Protein AF-A0A3B9K4T3-F1 (afdb_monomer)

Radius of gyration: 18.64 Å; Cα contacts (8 Å, |Δi|>4): 23; chains: 1; bounding box: 40×25×47 Å

Structure (mmCIF, N/CA/C/O backbone):
data_AF-A0A3B9K4T3-F1
#
_entry.id   AF-A0A3B9K4T3-F1
#
loop_
_atom_site.group_PDB
_atom_site.id
_atom_site.type_symbol
_atom_site.label_atom_id
_atom_site.label_alt_id
_atom_site.label_comp_id
_atom_site.label_asym_id
_atom_site.label_entity_id
_atom_site.label_seq_id
_atom_site.pdbx_PDB_ins_code
_atom_site.Cartn_x
_atom_site.Cartn_y
_atom_site.Cartn_z
_atom_site.occupancy
_atom_site.B_iso_or_equiv
_atom_site.auth_seq_id
_atom_site.auth_comp_id
_atom_site.auth_asym_id
_atom_site.auth_atom_id
_atom_site.pdbx_PDB_model_num
ATOM 1 N N . MET A 1 1 ? 13.220 -0.154 -32.959 1.00 57.66 1 MET A N 1
ATOM 2 C CA . MET A 1 1 ? 12.272 -1.280 -32.767 1.00 57.66 1 MET A CA 1
ATOM 3 C C . MET A 1 1 ? 12.369 -1.971 -31.401 1.00 57.66 1 MET A C 1
ATOM 5 O O . MET A 1 1 ? 11.324 -2.269 -30.847 1.00 57.66 1 MET A O 1
ATOM 9 N N . ARG A 1 2 ? 13.552 -2.189 -30.792 1.00 64.19 2 ARG A N 1
ATOM 10 C CA . ARG A 1 2 ? 13.654 -2.897 -29.487 1.00 64.19 2 ARG A CA 1
ATOM 11 C C . ARG A 1 2 ? 13.014 -2.173 -28.286 1.00 64.19 2 ARG A C 1
ATOM 13 O O . ARG A 1 2 ? 12.433 -2.825 -27.431 1.00 64.19 2 ARG A O 1
ATOM 20 N N . ARG A 1 3 ? 13.069 -0.834 -28.232 1.00 69.38 3 ARG A N 1
ATOM 21 C CA . ARG A 1 3 ? 12.475 -0.046 -27.128 1.00 69.38 3 ARG A CA 1
ATOM 22 C C . ARG A 1 3 ? 10.944 -0.095 -27.116 1.00 69.38 3 ARG A C 1
ATOM 24 O O . ARG A 1 3 ? 10.347 -0.131 -26.050 1.00 69.38 3 ARG A O 1
ATOM 31 N N . THR A 1 4 ? 10.323 -0.158 -28.293 1.00 74.81 4 THR A N 1
ATOM 32 C CA . THR A 1 4 ? 8.863 -0.202 -28.447 1.00 74.81 4 THR A CA 1
ATOM 33 C C . THR A 1 4 ? 8.268 -1.486 -27.865 1.00 74.81 4 THR A C 1
ATOM 35 O O . THR A 1 4 ? 7.218 -1.430 -27.240 1.00 74.81 4 THR A O 1
ATOM 38 N N . GLY A 1 5 ? 8.966 -2.623 -27.986 1.00 79.88 5 GLY A N 1
ATOM 39 C CA . GLY A 1 5 ? 8.521 -3.896 -27.403 1.00 79.88 5 GLY A CA 1
ATOM 40 C C . GLY A 1 5 ? 8.511 -3.897 -25.871 1.00 79.88 5 GLY A C 1
ATOM 41 O O . GLY A 1 5 ? 7.573 -4.401 -25.266 1.00 79.88 5 GLY A O 1
ATOM 42 N N . ILE A 1 6 ? 9.505 -3.264 -25.239 1.00 86.31 6 ILE A N 1
ATOM 43 C CA . ILE A 1 6 ? 9.586 -3.152 -23.770 1.00 86.31 6 ILE A CA 1
ATOM 44 C C . ILE A 1 6 ? 8.423 -2.312 -23.229 1.00 86.31 6 ILE A C 1
ATOM 46 O O . ILE A 1 6 ? 7.790 -2.685 -22.243 1.00 86.31 6 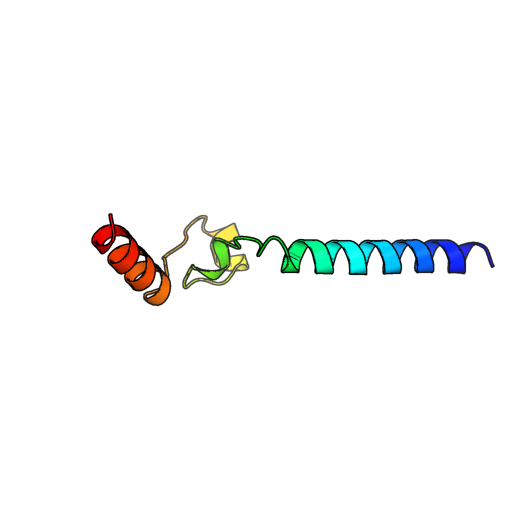ILE A O 1
ATOM 50 N N . ILE A 1 7 ? 8.106 -1.204 -23.905 1.00 88.00 7 ILE A N 1
ATOM 51 C CA . ILE A 1 7 ? 6.982 -0.329 -23.540 1.00 88.00 7 ILE A CA 1
ATOM 52 C C . ILE A 1 7 ? 5.656 -1.094 -23.637 1.00 88.00 7 ILE A C 1
ATOM 54 O O . ILE A 1 7 ? 4.805 -0.975 -22.759 1.00 88.00 7 ILE A O 1
ATOM 58 N N . LEU A 1 8 ? 5.500 -1.920 -24.672 1.00 89.12 8 LEU A N 1
ATOM 59 C CA . LEU A 1 8 ? 4.293 -2.716 -24.891 1.00 89.12 8 LEU A CA 1
ATOM 60 C C . LEU A 1 8 ? 4.093 -3.768 -23.790 1.00 89.12 8 LEU A C 1
ATOM 62 O O . LEU A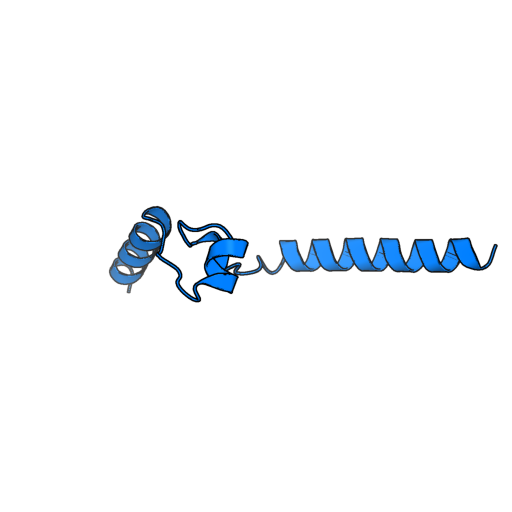 1 8 ? 2.989 -3.912 -23.273 1.00 89.12 8 LEU A O 1
ATOM 66 N N . ILE A 1 9 ? 5.168 -4.441 -23.375 1.00 89.50 9 ILE A N 1
ATOM 67 C CA . ILE A 1 9 ? 5.137 -5.416 -22.273 1.00 89.50 9 ILE A CA 1
ATOM 68 C C . ILE A 1 9 ? 4.782 -4.731 -20.945 1.00 89.50 9 ILE A C 1
ATOM 70 O O . ILE A 1 9 ? 3.947 -5.241 -20.198 1.00 89.50 9 ILE A O 1
ATOM 74 N N . LEU A 1 10 ? 5.360 -3.557 -20.669 1.00 89.94 10 LEU A N 1
ATOM 75 C CA . LEU A 1 10 ? 5.040 -2.771 -19.473 1.00 89.94 10 LEU A CA 1
ATOM 76 C C . LEU A 1 10 ? 3.564 -2.358 -19.437 1.00 89.94 10 LEU A C 1
ATOM 78 O O . LEU A 1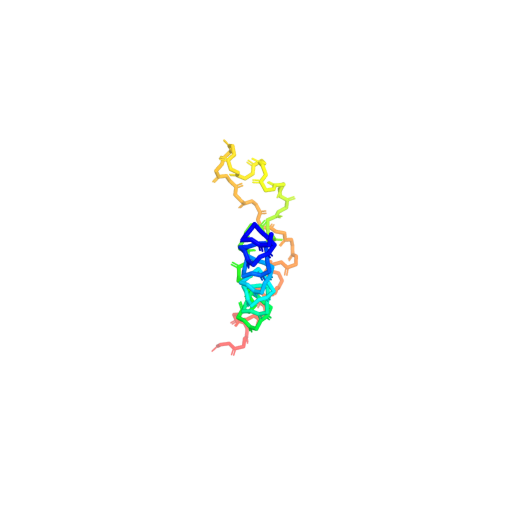 10 ? 2.919 -2.497 -18.400 1.00 89.94 10 LEU A O 1
ATOM 82 N N . LEU A 1 11 ? 3.017 -1.897 -20.565 1.00 89.38 11 LEU A N 1
ATOM 83 C CA . LEU A 1 11 ? 1.607 -1.513 -20.664 1.00 89.38 11 LEU A CA 1
ATOM 84 C C . LEU A 1 11 ? 0.672 -2.700 -20.417 1.00 89.38 11 LEU A C 1
ATOM 86 O O . LEU A 1 11 ? -0.275 -2.577 -19.642 1.00 89.38 11 LEU A O 1
ATOM 90 N N . VAL A 1 12 ? 0.955 -3.857 -21.018 1.00 91.31 12 VAL A N 1
ATOM 91 C CA . VAL A 1 12 ? 0.148 -5.072 -20.819 1.00 91.31 12 VAL A CA 1
ATOM 92 C C . VAL A 1 12 ? 0.192 -5.529 -19.357 1.00 91.31 12 VAL A C 1
ATOM 94 O O . VAL A 1 12 ? -0.857 -5.814 -18.778 1.00 91.31 12 VAL A O 1
ATOM 97 N N . GLY A 1 13 ? 1.368 -5.527 -18.722 1.00 88.00 13 GLY A N 1
ATOM 98 C CA . GLY A 1 13 ? 1.498 -5.859 -17.300 1.00 88.00 13 GLY A CA 1
ATOM 99 C C . GLY A 1 13 ? 0.710 -4.913 -16.386 1.00 88.00 13 GLY A C 1
ATOM 100 O O . GLY A 1 13 ? 0.070 -5.358 -15.434 1.00 88.00 13 GLY A O 1
ATOM 101 N N . LEU A 1 14 ? 0.692 -3.617 -16.709 1.00 86.81 14 LEU A N 1
ATOM 102 C CA . LEU A 1 14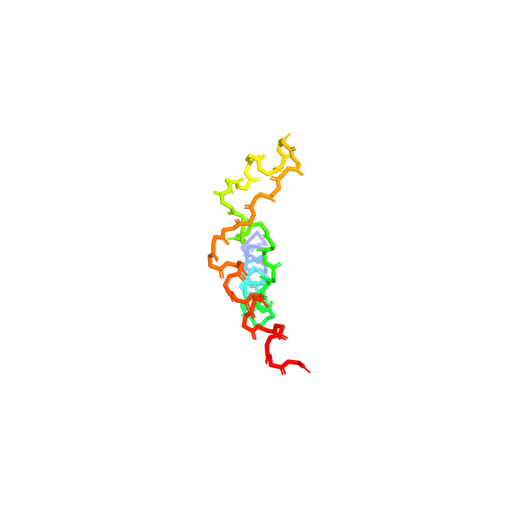 ? -0.011 -2.592 -15.934 1.00 86.81 14 LEU A CA 1
ATOM 103 C C . LEU A 1 14 ? -1.539 -2.750 -16.026 1.0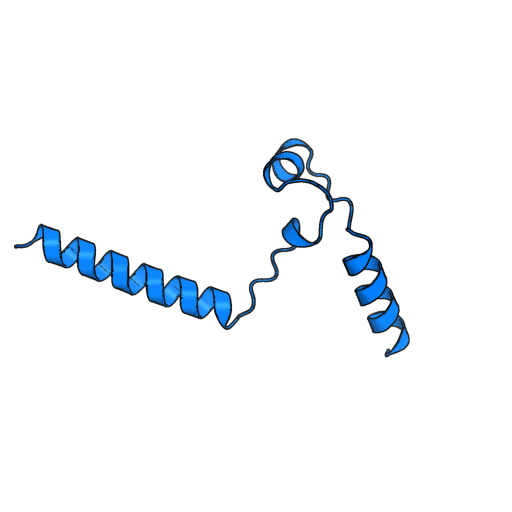0 86.81 14 LEU A C 1
ATOM 105 O O . LEU A 1 14 ? -2.229 -2.655 -15.010 1.00 86.81 14 LEU A O 1
ATOM 109 N N . VAL A 1 15 ? -2.064 -3.087 -17.209 1.00 87.31 15 VAL A N 1
ATOM 110 C CA . VAL A 1 15 ? -3.494 -3.393 -17.399 1.00 87.31 15 VAL A CA 1
ATOM 111 C C . VAL A 1 15 ? -3.903 -4.651 -16.627 1.00 87.31 15 VAL A C 1
ATOM 113 O O . VAL A 1 15 ? -4.932 -4.646 -15.950 1.00 87.31 15 VAL A O 1
ATOM 116 N N . ILE A 1 16 ? -3.096 -5.715 -16.671 1.00 84.31 16 ILE A N 1
ATOM 117 C CA . ILE A 1 16 ? -3.376 -6.958 -15.932 1.00 84.31 16 ILE A CA 1
ATOM 118 C C . ILE A 1 16 ? -3.380 -6.696 -14.420 1.00 84.31 16 ILE A C 1
ATOM 120 O O . ILE A 1 16 ? -4.292 -7.145 -13.724 1.00 84.31 16 ILE A O 1
ATOM 124 N N . ALA A 1 17 ? -2.419 -5.917 -13.916 1.00 81.31 17 ALA A N 1
ATOM 125 C CA . ALA A 1 17 ? -2.368 -5.533 -12.508 1.00 81.31 17 ALA A CA 1
ATOM 126 C C . ALA A 1 17 ? -3.620 -4.749 -12.074 1.00 81.31 17 ALA A C 1
ATOM 128 O O . ALA A 1 17 ? -4.194 -5.040 -11.025 1.00 81.31 17 ALA A O 1
ATOM 129 N N . MET A 1 18 ? -4.095 -3.802 -12.891 1.00 76.62 18 MET A N 1
ATOM 130 C CA . MET A 1 18 ? -5.329 -3.049 -12.619 1.00 76.62 18 MET A CA 1
ATOM 131 C C . MET A 1 18 ? -6.581 -3.935 -12.630 1.00 76.62 18 MET A C 1
ATOM 133 O O . MET A 1 18 ? -7.478 -3.759 -11.798 1.00 76.62 18 MET A O 1
ATOM 137 N N . MET A 1 19 ? -6.642 -4.903 -13.547 1.00 77.31 19 MET A N 1
ATOM 138 C CA . MET A 1 19 ? -7.736 -5.873 -13.613 1.00 77.31 19 MET A CA 1
ATOM 139 C C . MET A 1 19 ? -7.762 -6.778 -12.378 1.00 77.31 19 MET A C 1
ATOM 141 O O . MET A 1 19 ? -8.831 -6.983 -11.803 1.00 77.31 19 MET A O 1
ATOM 145 N N . TYR A 1 20 ? -6.603 -7.255 -11.917 1.00 70.94 20 TYR A N 1
ATOM 146 C CA . TYR A 1 20 ? -6.490 -8.005 -10.661 1.00 70.94 20 TYR A CA 1
ATOM 147 C C . TYR A 1 20 ? -6.897 -7.158 -9.453 1.00 70.94 20 TYR A C 1
ATOM 149 O O . TYR A 1 20 ? -7.711 -7.596 -8.643 1.00 70.94 20 TYR A O 1
ATOM 157 N N . GLN A 1 21 ? -6.437 -5.904 -9.393 1.00 63.97 21 GLN A N 1
ATOM 158 C CA . GLN A 1 21 ? -6.810 -4.967 -8.332 1.00 63.97 21 GLN A CA 1
ATOM 159 C C . GLN A 1 21 ? -8.328 -4.709 -8.263 1.00 63.97 21 GLN A C 1
ATOM 161 O O . GLN A 1 21 ? -8.869 -4.428 -7.190 1.00 63.97 21 GLN A O 1
ATOM 166 N N . SER A 1 22 ? -9.008 -4.782 -9.410 1.00 59.78 22 SER A N 1
ATOM 167 C CA . SER A 1 22 ? -10.459 -4.598 -9.517 1.00 59.78 22 SER A CA 1
ATOM 168 C C . SER A 1 22 ? -11.245 -5.867 -9.177 1.00 59.78 22 SER A C 1
ATOM 170 O O . SER A 1 22 ? -12.339 -5.772 -8.625 1.00 59.78 22 SER A O 1
ATOM 172 N N . ARG A 1 23 ? -10.703 -7.050 -9.499 1.00 58.09 23 ARG A N 1
ATOM 173 C CA . ARG A 1 23 ? -11.323 -8.362 -9.233 1.00 58.09 23 ARG A CA 1
ATOM 174 C C . ARG A 1 23 ? -11.271 -8.714 -7.754 1.00 58.09 23 ARG A C 1
ATOM 176 O O . ARG A 1 23 ? -12.282 -9.054 -7.147 1.00 58.09 23 ARG A O 1
ATOM 183 N N . GLU A 1 24 ? -10.090 -8.604 -7.175 1.00 56.56 24 GLU A N 1
ATOM 184 C CA . GLU A 1 24 ? -9.847 -8.848 -5.765 1.00 56.56 24 GLU A CA 1
ATOM 185 C C . GLU A 1 24 ? -9.963 -7.504 -5.075 1.00 56.56 24 GLU A C 1
ATOM 187 O O . GLU A 1 24 ? -8.940 -6.922 -4.744 1.00 56.56 24 GLU A O 1
ATOM 192 N N . GLY A 1 25 ? -11.187 -6.961 -4.980 1.00 55.03 25 GLY A N 1
ATOM 193 C CA . GLY A 1 25 ? -11.455 -5.596 -4.525 1.00 55.03 25 GLY A CA 1
ATOM 194 C C . GLY A 1 25 ? -10.521 -5.210 -3.389 1.00 55.03 25 GLY A C 1
ATOM 195 O O . GLY A 1 25 ? -10.748 -5.609 -2.242 1.00 55.03 25 GLY A O 1
ATOM 196 N N . VAL A 1 26 ? -9.420 -4.529 -3.742 1.00 59.97 26 VAL A N 1
ATOM 197 C CA . VAL A 1 26 ? -8.288 -4.427 -2.826 1.00 59.97 26 VAL A CA 1
ATOM 198 C C . VAL A 1 26 ? -8.830 -3.708 -1.621 1.00 59.97 26 VAL A C 1
ATOM 200 O O . VAL A 1 26 ? -9.299 -2.574 -1.735 1.00 59.97 26 VAL A O 1
ATOM 203 N N . LYS A 1 27 ? -8.854 -4.397 -0.476 1.00 57.53 27 LYS A N 1
ATOM 204 C CA . LYS A 1 27 ? -9.232 -3.769 0.780 1.00 57.53 27 LYS A CA 1
ATOM 205 C C . LYS A 1 27 ? -8.168 -2.712 0.994 1.00 57.53 27 LYS A C 1
ATOM 207 O O . LYS A 1 27 ? -7.044 -3.029 1.356 1.00 57.53 27 LYS A O 1
ATOM 212 N N . ARG A 1 28 ? -8.514 -1.473 0.660 1.00 65.62 28 ARG A N 1
ATOM 213 C CA . ARG A 1 28 ? -7.717 -0.280 0.899 1.00 65.62 28 ARG A CA 1
ATOM 214 C C . ARG A 1 28 ? -8.141 0.212 2.280 1.00 65.62 28 ARG A C 1
ATOM 216 O O . ARG A 1 28 ? -9.048 1.039 2.347 1.00 65.62 28 ARG A O 1
ATOM 223 N N . PRO A 1 29 ? -7.596 -0.324 3.393 1.00 59.44 29 PRO A N 1
ATOM 224 C CA . PRO A 1 29 ? -8.031 0.066 4.734 1.00 59.44 29 PRO A CA 1
ATOM 225 C C . PRO A 1 29 ? -7.896 1.576 4.943 1.00 59.44 29 PRO A C 1
ATOM 227 O O . PRO A 1 29 ? -8.729 2.169 5.616 1.00 59.44 29 PRO A O 1
ATOM 230 N N . TRP A 1 30 ? -6.933 2.205 4.263 1.00 63.53 30 TRP A N 1
ATOM 231 C CA . TRP A 1 30 ? -6.720 3.648 4.271 1.00 63.53 30 TRP A CA 1
ATOM 23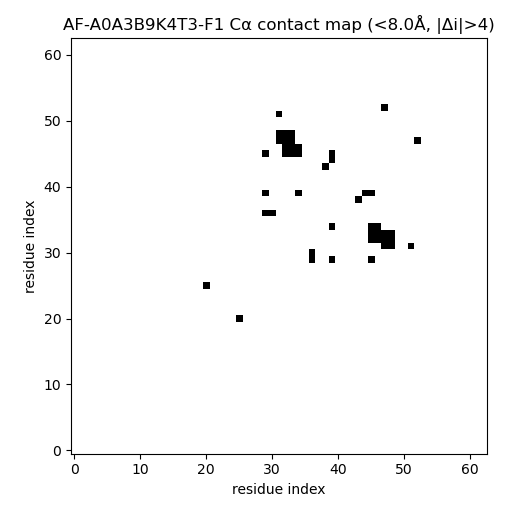2 C C . TRP A 1 30 ? -7.867 4.467 3.665 1.00 63.53 30 TRP A C 1
ATOM 234 O O . TRP A 1 30 ? -8.003 5.640 3.990 1.00 63.53 30 TRP A O 1
ATOM 244 N N . MET A 1 31 ? -8.706 3.888 2.797 1.00 66.56 31 MET A N 1
ATOM 245 C CA . MET A 1 31 ? -9.897 4.570 2.269 1.00 66.56 31 MET A CA 1
ATOM 246 C C . MET A 1 31 ? -11.057 4.600 3.268 1.00 66.56 31 MET A C 1
ATOM 248 O O . MET A 1 31 ? -12.003 5.359 3.080 1.00 66.56 31 MET A O 1
ATOM 252 N N . ASN A 1 32 ? -11.006 3.778 4.318 1.00 67.50 32 ASN A N 1
ATOM 253 C CA . ASN A 1 32 ? -12.036 3.757 5.357 1.00 67.50 32 ASN A CA 1
ATOM 254 C C . ASN A 1 32 ? -11.773 4.785 6.464 1.00 67.50 32 ASN A C 1
ATOM 256 O O . ASN A 1 32 ? -12.586 4.917 7.379 1.00 67.50 32 ASN A O 1
ATOM 260 N N . CYS A 1 33 ? -10.649 5.493 6.393 1.00 69.94 33 CYS A N 1
ATOM 261 C CA . CYS A 1 33 ? -10.247 6.493 7.364 1.00 69.94 33 CYS A CA 1
ATOM 262 C C . CYS A 1 33 ? -10.683 7.884 6.893 1.00 69.94 33 CYS A C 1
ATOM 264 O O . CYS A 1 33 ? -10.678 8.180 5.699 1.00 69.94 33 CYS A O 1
ATOM 266 N N . LYS A 1 34 ? -11.038 8.744 7.846 1.00 72.44 34 LYS A N 1
ATOM 267 C CA . LYS A 1 34 ? -11.438 10.136 7.608 1.00 72.44 34 LYS A CA 1
ATOM 268 C C . LYS A 1 34 ? -10.275 10.994 7.085 1.00 72.44 34 LYS A C 1
ATOM 270 O O . LYS A 1 34 ? -10.496 11.965 6.372 1.00 72.44 34 LYS A O 1
ATOM 275 N N . GLU A 1 35 ? -9.051 10.626 7.454 1.00 75.62 35 GLU A N 1
ATOM 276 C CA . GLU A 1 35 ? -7.810 11.338 7.141 1.00 75.62 35 GLU A CA 1
ATOM 277 C C . GLU A 1 35 ? -7.258 10.986 5.749 1.00 75.62 35 GLU A C 1
ATOM 279 O O . GLU A 1 35 ? -7.415 9.864 5.260 1.00 75.62 35 GLU A O 1
ATOM 284 N N . SER A 1 36 ? -6.528 11.925 5.136 1.00 72.00 36 SER A N 1
ATOM 285 C CA . SER A 1 36 ? -5.836 11.684 3.863 1.00 72.00 36 SER A CA 1
ATOM 286 C C . SER A 1 36 ? -4.774 10.580 3.990 1.00 72.00 36 SER A C 1
ATOM 288 O O . SER A 1 36 ? -4.202 10.365 5.057 1.00 72.00 36 SER A O 1
ATOM 290 N N . LEU A 1 37 ? -4.473 9.895 2.885 1.00 69.88 37 LEU A N 1
ATOM 291 C CA . LEU A 1 37 ? -3.473 8.816 2.819 1.00 69.88 37 LEU A CA 1
ATOM 292 C C . LEU A 1 37 ? -2.088 9.277 3.315 1.00 69.88 37 LEU A C 1
ATOM 294 O O . LEU A 1 37 ? -1.376 8.532 3.983 1.00 69.88 37 LEU A O 1
ATOM 298 N N . VAL A 1 38 ? -1.747 10.537 3.032 1.00 71.31 38 VAL A N 1
ATOM 299 C CA . VAL A 1 38 ? -0.493 11.171 3.457 1.00 71.31 38 VAL A CA 1
ATOM 300 C C . VAL A 1 38 ? -0.509 11.449 4.962 1.00 71.31 38 VAL A C 1
ATOM 302 O O . VAL A 1 38 ? 0.454 11.121 5.652 1.00 71.31 38 VAL A O 1
ATOM 305 N N . SER A 1 39 ? -1.621 11.966 5.495 1.00 67.38 39 SER A N 1
ATOM 306 C CA . SER A 1 39 ? -1.787 12.188 6.939 1.00 67.38 39 SER A CA 1
ATOM 307 C C . SER A 1 39 ? -1.725 10.878 7.728 1.00 67.38 39 SER A C 1
ATOM 309 O O . SER A 1 39 ? -1.057 10.806 8.756 1.00 67.38 39 SER A O 1
ATOM 311 N N . GLN A 1 40 ? -2.337 9.805 7.219 1.00 68.94 40 GLN A N 1
ATOM 312 C CA . GLN A 1 40 ? -2.277 8.481 7.849 1.00 68.94 40 GLN A CA 1
ATOM 313 C C . GLN A 1 40 ? -0.849 7.928 7.914 1.00 68.94 40 GLN A C 1
ATOM 315 O O . GLN A 1 40 ? -0.479 7.322 8.916 1.00 68.94 40 GLN A O 1
ATOM 320 N N . MET A 1 41 ? -0.040 8.153 6.876 1.00 72.69 41 MET A N 1
ATOM 321 C CA . MET A 1 41 ? 1.347 7.683 6.835 1.00 72.69 41 MET A CA 1
ATOM 322 C C . MET A 1 41 ? 2.260 8.479 7.778 1.00 72.69 41 MET A C 1
ATOM 324 O O . MET A 1 41 ? 3.140 7.898 8.405 1.00 72.69 41 MET A O 1
ATOM 328 N N . LEU A 1 42 ? 2.029 9.789 7.911 1.00 76.31 42 LEU A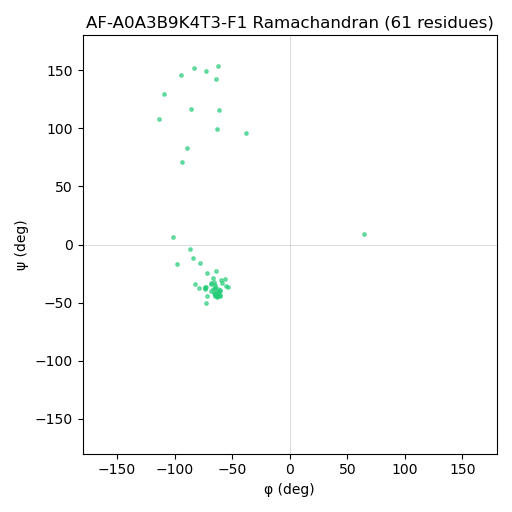 N 1
ATOM 329 C CA . LEU A 1 42 ? 2.818 10.677 8.774 1.00 76.31 42 LEU A CA 1
ATOM 330 C C . LEU A 1 42 ? 2.442 10.564 10.254 1.00 76.31 42 LEU A C 1
ATOM 332 O O . LEU A 1 42 ? 3.303 10.658 11.124 1.00 76.31 42 LEU A O 1
ATOM 336 N N . THR A 1 43 ? 1.157 10.389 10.556 1.00 76.19 43 THR A N 1
ATOM 337 C CA . THR A 1 43 ? 0.652 10.370 11.937 1.00 76.19 43 THR A CA 1
ATOM 338 C C . THR A 1 43 ? 0.468 8.947 12.468 1.00 76.19 43 THR A C 1
ATOM 340 O O . THR A 1 43 ? 0.331 8.757 13.675 1.00 76.19 43 THR A O 1
ATOM 343 N N . GLY A 1 44 ? 0.436 7.936 11.594 1.00 68.56 44 GLY A N 1
ATOM 344 C CA . GLY A 1 44 ? 0.191 6.537 11.964 1.00 68.56 44 GLY A CA 1
ATOM 345 C C . GLY A 1 44 ? -1.207 6.282 12.540 1.00 68.56 44 GLY A C 1
ATOM 346 O O . GLY A 1 44 ? -1.475 5.199 13.057 1.00 68.56 44 GLY A O 1
ATOM 347 N N . LYS A 1 45 ? -2.107 7.273 12.485 1.00 70.00 45 LYS A N 1
ATOM 348 C CA . LYS A 1 45 ? -3.463 7.200 13.035 1.00 70.00 45 LYS A CA 1
ATOM 349 C C . LYS A 1 45 ? -4.487 7.131 11.908 1.00 70.00 45 LYS A C 1
ATOM 351 O O . LYS A 1 45 ? -4.488 7.960 11.004 1.00 70.00 45 LYS A O 1
ATOM 356 N N . CYS A 1 46 ? -5.389 6.158 12.002 1.00 70.19 46 CYS A N 1
ATOM 357 C CA . CYS A 1 46 ? -6.581 6.057 11.169 1.00 70.19 46 CYS A CA 1
ATOM 358 C C . CYS A 1 46 ? -7.809 6.248 12.059 1.00 70.19 46 CYS A C 1
ATOM 360 O O . CYS A 1 46 ? -8.158 5.369 12.848 1.00 70.19 46 CYS A O 1
ATOM 362 N N . THR A 1 47 ? -8.473 7.393 11.921 1.00 79.56 47 THR A N 1
ATOM 363 C CA . THR A 1 47 ? -9.807 7.589 12.494 1.00 79.56 47 THR A CA 1
ATOM 364 C C . THR A 1 47 ? -10.825 7.053 11.489 1.00 79.56 47 THR A C 1
ATOM 366 O O . THR A 1 47 ? -10.879 7.591 10.381 1.00 79.56 47 THR A O 1
ATOM 369 N N . PRO A 1 48 ? -11.604 6.005 11.810 1.00 73.94 48 PRO A N 1
ATOM 370 C CA . PRO A 1 48 ? -12.566 5.436 10.873 1.00 73.94 48 PRO A CA 1
ATOM 371 C C . PRO A 1 48 ? -13.668 6.447 10.536 1.00 73.94 48 PRO A C 1
ATOM 373 O O . PRO A 1 48 ? -14.127 7.203 11.392 1.00 73.94 48 PRO A O 1
ATOM 376 N N . THR A 1 49 ? -14.106 6.455 9.282 1.00 73.75 49 THR A N 1
ATOM 377 C CA . THR A 1 49 ? -15.252 7.254 8.828 1.00 73.75 49 THR A CA 1
ATOM 378 C C . THR A 1 49 ? -16.561 6.641 9.341 1.00 73.75 49 THR A C 1
ATOM 380 O O . THR A 1 49 ? -16.671 5.421 9.451 1.00 73.75 49 THR A O 1
ATOM 383 N N . GLU A 1 50 ? -17.593 7.454 9.592 1.00 70.50 50 GLU A N 1
ATOM 384 C CA . GLU A 1 50 ? -18.899 6.982 10.094 1.00 70.50 50 GLU A CA 1
ATOM 385 C C . GLU A 1 50 ? -19.528 5.871 9.237 1.00 70.50 50 GLU A C 1
ATOM 387 O O . GLU A 1 50 ? -20.050 4.900 9.780 1.00 70.50 50 GLU A O 1
ATOM 392 N N . ARG A 1 51 ? -19.372 5.919 7.904 1.00 66.56 51 ARG A N 1
ATOM 393 C CA . ARG A 1 51 ? -19.815 4.833 7.004 1.00 66.56 51 ARG A CA 1
ATOM 394 C C . ARG A 1 51 ? -19.172 3.476 7.317 1.00 66.56 51 ARG A C 1
ATOM 396 O O . ARG A 1 51 ? -19.797 2.440 7.105 1.00 66.56 51 ARG A O 1
ATOM 403 N N . TYR A 1 52 ? -17.921 3.456 7.784 1.00 66.62 52 TYR A N 1
ATOM 404 C CA . TYR A 1 52 ? -17.243 2.216 8.170 1.00 66.62 52 TYR A CA 1
ATOM 405 C C . TYR A 1 52 ? -17.786 1.677 9.499 1.00 66.62 52 TYR A C 1
ATOM 407 O O . TYR A 1 52 ? -17.980 0.469 9.635 1.00 66.62 52 TYR A O 1
ATOM 415 N N . LEU A 1 53 ? -18.084 2.568 10.450 1.00 69.62 53 LEU A N 1
ATOM 416 C CA . LEU A 1 53 ? -18.680 2.208 11.739 1.00 69.62 53 LEU A CA 1
ATOM 417 C C . LEU A 1 53 ? -20.088 1.623 11.563 1.00 69.62 53 LEU A C 1
ATOM 419 O O . LEU A 1 53 ? -20.392 0.582 12.142 1.00 69.62 53 LEU A O 1
ATOM 423 N N . GLU A 1 54 ? -20.917 2.230 10.711 1.00 67.81 54 GLU A N 1
ATOM 424 C CA . GLU A 1 54 ? -22.271 1.746 10.417 1.00 67.81 54 GLU A CA 1
ATOM 425 C C . GLU A 1 54 ? -22.256 0.357 9.758 1.00 67.81 54 GLU A C 1
ATOM 427 O O . GLU A 1 54 ? -22.971 -0.549 10.187 1.00 67.81 54 GLU A O 1
ATOM 432 N N . LYS A 1 55 ? -21.362 0.141 8.782 1.00 64.56 55 LYS A N 1
ATOM 433 C CA . LYS A 1 55 ? -21.196 -1.161 8.122 1.00 64.56 55 LYS A CA 1
ATOM 434 C C . LYS A 1 55 ? -20.782 -2.262 9.101 1.00 64.56 55 LYS A C 1
ATOM 436 O O . LYS A 1 55 ? -21.263 -3.388 8.986 1.00 64.56 55 LYS A O 1
ATOM 441 N N . ASN A 1 56 ? -19.889 -1.960 10.044 1.00 62.84 56 ASN A N 1
ATOM 442 C CA . ASN A 1 56 ? -19.418 -2.951 11.013 1.00 62.84 56 ASN A CA 1
ATOM 443 C C . ASN A 1 56 ? -20.496 -3.270 12.064 1.00 62.84 56 ASN A C 1
ATOM 445 O O . ASN A 1 56 ? -20.698 -4.433 12.397 1.00 62.84 56 ASN A O 1
ATOM 449 N N . LYS A 1 57 ? -21.275 -2.264 12.483 1.00 61.81 57 LYS A N 1
ATOM 450 C CA . LYS A 1 57 ? -22.409 -2.422 13.409 1.00 61.81 57 LYS A CA 1
ATOM 451 C C . LYS A 1 57 ? -23.557 -3.251 12.824 1.00 61.81 57 LYS A C 1
ATOM 453 O O . LYS A 1 57 ? -24.265 -3.937 13.554 1.00 61.81 57 LYS A O 1
ATOM 458 N N . THR A 1 58 ? -23.767 -3.183 11.511 1.00 62.28 58 THR A N 1
ATOM 459 C CA . THR A 1 58 ? -24.722 -4.056 10.810 1.00 62.28 58 THR A CA 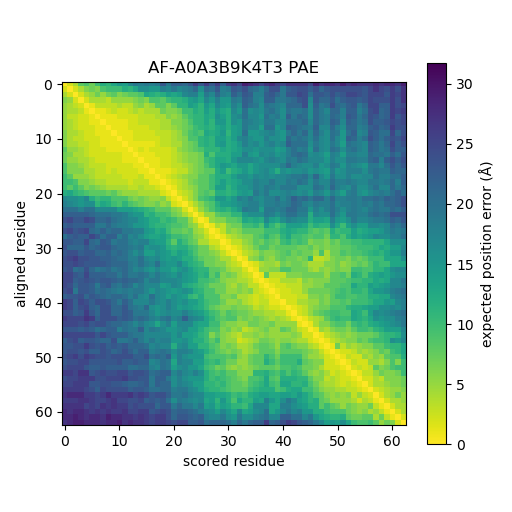1
ATOM 460 C C . THR A 1 58 ? -24.179 -5.477 10.689 1.00 62.28 58 THR A C 1
ATOM 462 O O . THR A 1 58 ? -24.924 -6.425 10.887 1.00 62.28 58 THR A O 1
ATOM 465 N N . LYS A 1 59 ? -22.869 -5.636 10.468 1.00 57.88 59 LYS A N 1
ATOM 466 C CA . LYS A 1 59 ? -22.226 -6.952 10.377 1.00 57.88 59 LYS A CA 1
ATOM 467 C C . LYS A 1 59 ? -22.198 -7.715 11.711 1.00 57.88 59 LYS A C 1
ATOM 469 O O . LYS A 1 59 ? -22.296 -8.932 11.690 1.00 57.88 59 LYS A O 1
ATOM 474 N N . GLU A 1 60 ? -22.084 -7.020 12.844 1.00 59.19 60 GLU A N 1
ATOM 475 C CA . GLU A 1 60 ? -22.221 -7.614 14.189 1.00 59.19 60 GLU A CA 1
ATOM 476 C C . GLU A 1 60 ? -23.662 -8.003 14.543 1.00 59.19 60 GLU A C 1
ATOM 478 O O . GLU A 1 60 ? -23.858 -8.865 15.386 1.00 59.19 60 GLU A O 1
ATOM 483 N N . ARG A 1 61 ? -24.676 -7.382 13.924 1.00 57.59 61 ARG A N 1
ATOM 484 C CA . ARG A 1 61 ? -26.090 -7.722 14.166 1.00 57.59 61 ARG A CA 1
ATOM 485 C C . ARG A 1 61 ? -26.599 -8.903 13.338 1.00 57.59 61 ARG A C 1
ATOM 487 O O . ARG A 1 61 ? -27.693 -9.383 13.605 1.00 57.59 61 ARG A O 1
ATOM 494 N N . GLU A 1 62 ? -25.834 -9.336 12.341 1.00 54.62 62 GLU A N 1
ATOM 495 C CA . GLU A 1 62 ? -26.152 -10.485 11.479 1.00 54.62 62 GLU A CA 1
ATOM 496 C C . GLU A 1 62 ? -25.363 -11.751 11.874 1.00 54.62 62 GLU A C 1
ATOM 498 O O . GLU A 1 62 ? -25.408 -12.747 11.15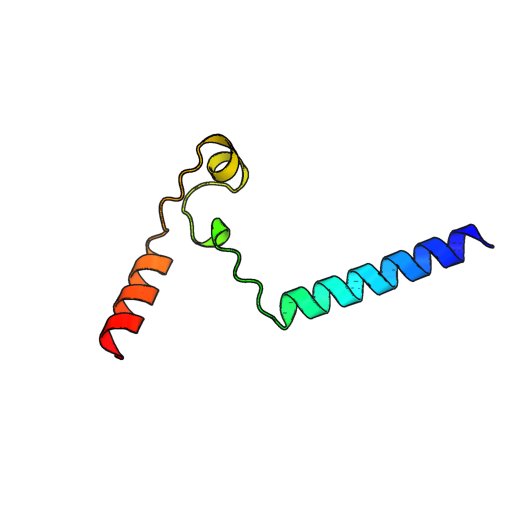1 1.00 54.62 62 GLU A O 1
ATOM 503 N N . LEU A 1 63 ? -24.615 -11.699 12.985 1.00 48.41 63 LEU A N 1
ATOM 504 C CA . LEU A 1 63 ? -23.863 -12.814 13.570 1.00 48.41 63 LEU A CA 1
ATOM 505 C C . LEU A 1 63 ? -24.530 -13.269 14.874 1.00 48.41 63 LEU A C 1
ATOM 507 O O . LEU A 1 63 ? -24.536 -14.494 15.116 1.00 48.41 63 LEU A O 1
#

Secondary structure (DSSP, 8-state):
-HHHHHHHHHHHHHHHHHHHHHHTT---GGGGBSS-HHHHHHH---PBPHHHHHHHHHHHHT-

Sequence (63 aa):
MRRTGIILILLVGLVIAMMYQSREGVKRPWMNCKESLVSQMLTGKCTPTERYLEKNKTKEREL

Mean predicted aligned error: 13.26 Å

Foldseek 3Di:
DVVVVVVVVVVVVVVVVVVVCVVPVPPPVQVQFPDDPVCCVVVVDGHGDVVVVVVVVVVVVVD

pLDDT: mean 70.71, std 10.49, range [48.41, 91.31]

Solvent-accessible surface area (backbone atoms only — not comparable to full-atom values): 3773 Å² total; per-residue (Å²): 116,76,68,60,55,55,54,51,52,52,51,53,53,52,52,53,50,51,52,49,45,61,68,57,64,61,83,54,69,63,75,43,24,71,52,54,70,67,53,29,69,76,67,72,53,76,54,71,27,70,72,51,55,52,54,50,58,53,56,64,72,76,108